Protein AF-A0ABD6EJN0-F1 (afdb_monomer)

Organism: NCBI:txid75299

InterPro domains:
  IPR006068 Cation-transporting P-type ATPase, C-terminal [PF00689] (1-55)
  IPR023298 P-type ATPase, transmembrane domain superfamily [SSF81665] (2-61)

Nearest PDB structures (foldseek):
  2xzb-assembly1_A  TM=8.889E-01  e=1.163E-01  Sus scrofa
  8jbk-assembly1_A  TM=8.449E-01  e=2.021E-01  Sus scrofa
  7e20-assembly1_A  TM=7.910E-01  e=2.485E-01  Homo sapiens
  7wyu-assembly1_A  TM=8.326E-01  e=4.029E-01  Squalus acanthias
  8d3v-assembly1_A  TM=8.350E-01  e=6.096E-01  Homo sapiens

Radius of gyration: 18.79 Å; Cα contacts (8 Å, |Δi|>4): 19; chains: 1; bounding box: 40×25×43 Å

Foldseek 3Di:
DVVVVVVVVVVVCCCQPPVVNCVVVVHHHDDPVVVVVVVVVVVVVVCVVVVLVVCCVPPVPDPVNVVSVD

Mean predicted aligned error: 8.07 Å

Second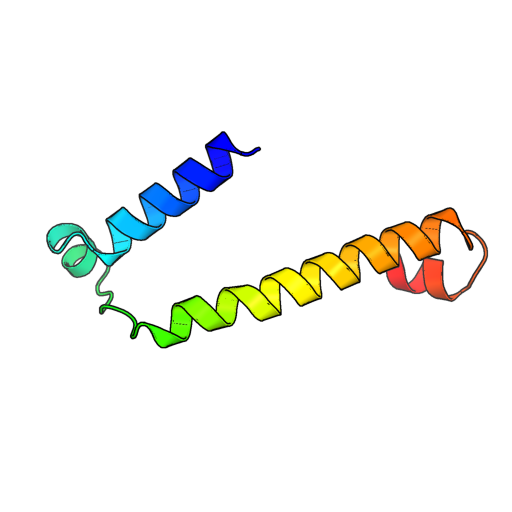ary structure (DSSP, 8-state):
-HHHHHHHHHHHHHHHH-HHHHHHHT-PPPPTHHHHHHHHHHHHHHHHHHHHHHHHHH-TTSHHHHHTT-

Structure (mmCIF, N/CA/C/O backbone):
data_AF-A0ABD6EJN0-F1
#
_entry.id   AF-A0ABD6EJN0-F1
#
loop_
_atom_site.group_PDB
_atom_site.id
_atom_site.type_symbol
_atom_site.label_atom_id
_atom_site.label_alt_id
_atom_site.label_comp_id
_atom_site.label_asym_id
_atom_site.label_entity_id
_atom_site.label_seq_id
_at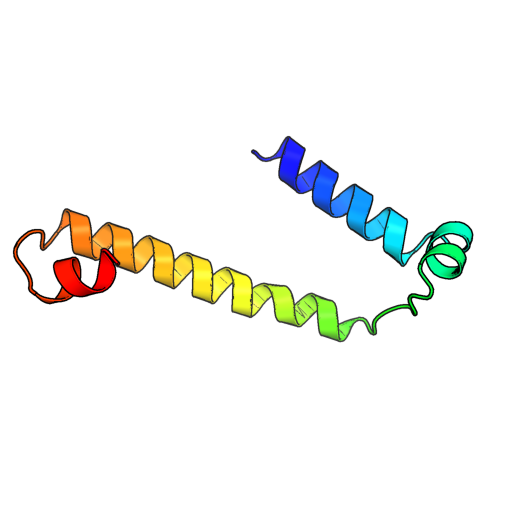om_site.pdbx_PDB_ins_code
_atom_site.Cartn_x
_atom_site.Cartn_y
_atom_site.Cartn_z
_atom_site.occupancy
_atom_site.B_iso_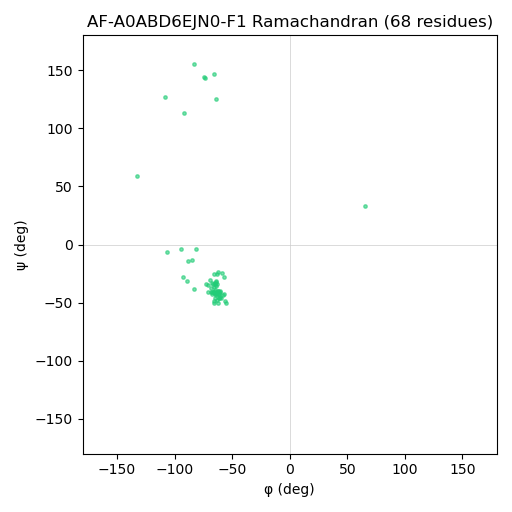or_equiv
_atom_site.auth_seq_id
_atom_site.auth_comp_id
_atom_site.auth_asym_id
_atom_site.auth_atom_id
_atom_site.pdbx_PDB_model_num
ATOM 1 N N . MET A 1 1 ? 2.065 10.773 9.145 1.00 73.38 1 MET A N 1
ATOM 2 C CA . MET A 1 1 ? 1.517 9.609 8.412 1.00 73.38 1 MET A CA 1
ATOM 3 C C . MET A 1 1 ? 1.480 9.834 6.908 1.00 73.38 1 MET A C 1
ATOM 5 O O . MET A 1 1 ? 2.097 9.048 6.212 1.00 73.38 1 MET A O 1
ATOM 9 N N . LEU A 1 2 ? 0.863 10.909 6.400 1.00 87.19 2 LEU A N 1
ATOM 10 C CA . LEU A 1 2 ? 0.777 11.155 4.948 1.00 87.19 2 LEU A CA 1
ATOM 11 C C . LEU A 1 2 ? 2.140 11.226 4.236 1.00 87.19 2 LEU A C 1
ATOM 13 O O . LEU A 1 2 ? 2.302 10.614 3.190 1.00 87.19 2 LEU A O 1
ATOM 17 N N . ILE A 1 3 ? 3.135 11.894 4.831 1.00 92.19 3 ILE A N 1
ATOM 18 C CA . ILE A 1 3 ? 4.492 11.989 4.257 1.00 92.19 3 ILE A CA 1
ATOM 19 C C . ILE A 1 3 ? 5.151 10.608 4.135 1.00 92.19 3 ILE A C 1
ATOM 21 O O . ILE A 1 3 ? 5.785 10.324 3.129 1.00 92.19 3 ILE A O 1
ATOM 25 N N . ALA A 1 4 ? 4.962 9.736 5.130 1.00 92.25 4 ALA A N 1
ATOM 26 C CA . ALA A 1 4 ? 5.514 8.383 5.103 1.00 92.25 4 ALA A CA 1
ATOM 27 C C . ALA A 1 4 ? 4.871 7.538 3.993 1.00 92.25 4 ALA A C 1
ATOM 29 O O . ALA A 1 4 ? 5.578 6.850 3.273 1.00 92.25 4 ALA A O 1
ATOM 30 N N . VAL A 1 5 ? 3.550 7.653 3.807 1.00 91.19 5 VAL A N 1
ATOM 31 C CA . VAL A 1 5 ? 2.829 6.969 2.718 1.00 91.19 5 VAL A 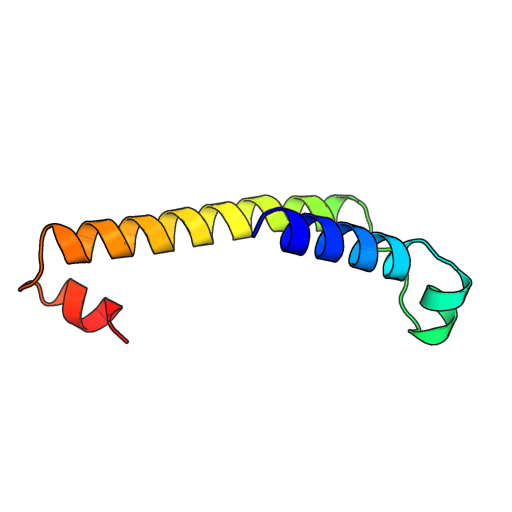CA 1
ATOM 32 C C . VAL A 1 5 ? 3.258 7.499 1.347 1.00 91.19 5 VAL A C 1
ATOM 34 O O . VAL A 1 5 ? 3.449 6.724 0.418 1.00 91.19 5 VAL A O 1
ATOM 37 N N . LEU A 1 6 ? 3.446 8.814 1.214 1.00 93.94 6 LEU A N 1
ATOM 38 C CA . LEU A 1 6 ? 3.929 9.420 -0.028 1.00 93.94 6 LEU A CA 1
ATOM 39 C C . LEU A 1 6 ? 5.349 8.946 -0.367 1.00 93.94 6 LEU A C 1
ATOM 41 O O . LEU A 1 6 ? 5.644 8.636 -1.518 1.00 93.94 6 LEU A O 1
ATOM 45 N N . PHE A 1 7 ? 6.215 8.879 0.642 1.00 95.38 7 PHE A N 1
ATOM 46 C CA . PHE A 1 7 ? 7.578 8.390 0.489 1.00 95.38 7 PHE A CA 1
ATOM 47 C C . PHE A 1 7 ? 7.610 6.908 0.095 1.00 95.38 7 PHE A C 1
ATOM 49 O O . PHE A 1 7 ? 8.362 6.542 -0.802 1.00 95.38 7 PHE A O 1
ATOM 56 N N . ASP A 1 8 ? 6.750 6.084 0.694 1.00 92.50 8 ASP A N 1
ATOM 57 C CA . ASP A 1 8 ? 6.606 4.665 0.359 1.00 92.50 8 ASP A CA 1
ATOM 58 C C . AS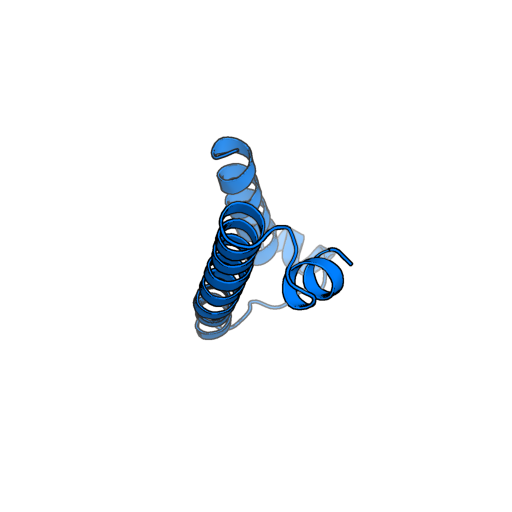P A 1 8 ? 6.171 4.464 -1.104 1.00 92.50 8 ASP A C 1
ATOM 60 O O . ASP A 1 8 ? 6.806 3.716 -1.845 1.00 92.50 8 ASP A O 1
ATOM 64 N N . LEU A 1 9 ? 5.172 5.228 -1.570 1.00 91.69 9 LEU A N 1
ATOM 65 C CA . LEU A 1 9 ? 4.743 5.223 -2.976 1.00 91.69 9 LEU A CA 1
ATOM 66 C C . LEU A 1 9 ? 5.868 5.648 -3.928 1.00 91.69 9 LEU A C 1
ATOM 68 O O . LEU A 1 9 ? 6.043 5.048 -4.991 1.00 91.69 9 LEU A O 1
ATOM 72 N N . LEU A 1 10 ? 6.643 6.667 -3.548 1.00 94.31 10 LEU A N 1
ATOM 73 C CA . LEU A 1 10 ? 7.764 7.155 -4.347 1.00 94.31 10 LEU A CA 1
ATOM 74 C C . LEU A 1 10 ? 8.864 6.095 -4.443 1.00 94.31 10 LEU A C 1
ATOM 76 O O . LEU A 1 10 ? 9.301 5.780 -5.549 1.00 94.31 10 LEU A O 1
ATOM 80 N N . MET A 1 11 ? 9.275 5.503 -3.321 1.00 93.69 11 MET A N 1
ATOM 81 C CA . MET A 1 11 ? 10.280 4.439 -3.307 1.00 93.69 11 MET A CA 1
ATOM 82 C C . MET A 1 11 ? 9.832 3.232 -4.127 1.00 93.69 11 MET A C 1
ATOM 84 O O . MET A 1 11 ? 10.591 2.732 -4.952 1.00 93.69 11 MET A O 1
ATOM 88 N N . LEU A 1 12 ? 8.586 2.798 -3.956 1.00 90.94 12 LEU A N 1
ATOM 89 C CA . LEU A 1 12 ? 8.020 1.684 -4.704 1.00 90.94 12 LEU A CA 1
ATOM 90 C C . LEU A 1 12 ? 7.993 1.968 -6.215 1.00 90.94 12 LEU A C 1
ATOM 92 O O . LEU A 1 12 ? 8.373 1.103 -7.004 1.00 90.94 12 LEU A O 1
ATOM 96 N N . SER A 1 13 ? 7.651 3.191 -6.632 1.00 88.81 13 SER A N 1
ATOM 97 C CA . SER A 1 13 ? 7.744 3.585 -8.043 1.00 88.81 13 SER A CA 1
ATOM 98 C C . SER A 1 13 ? 9.193 3.592 -8.551 1.00 88.81 13 SER A C 1
ATOM 100 O O . SER A 1 13 ? 9.467 3.114 -9.650 1.00 88.81 13 SER A O 1
ATOM 102 N N . PHE A 1 14 ? 10.143 4.048 -7.732 1.00 90.44 14 PHE A N 1
ATOM 103 C CA . PHE A 1 14 ? 11.561 4.064 -8.076 1.00 90.44 14 PHE A CA 1
ATOM 104 C C . PHE A 1 14 ? 12.120 2.647 -8.264 1.00 90.44 14 PHE A C 1
ATOM 106 O O . PHE A 1 14 ? 12.820 2.403 -9.245 1.00 90.44 14 PHE A O 1
ATOM 113 N N . PHE A 1 15 ? 11.775 1.705 -7.381 1.00 88.81 15 PHE A N 1
ATOM 114 C CA . PHE A 1 15 ? 12.215 0.311 -7.482 1.00 88.81 15 PHE A CA 1
ATOM 115 C C . PHE A 1 15 ? 11.683 -0.398 -8.732 1.00 88.81 15 PHE A C 1
ATOM 117 O O . PHE A 1 15 ? 12.395 -1.209 -9.318 1.00 88.81 15 PHE A O 1
ATOM 124 N N . ILE A 1 16 ? 10.452 -0.089 -9.147 1.00 87.62 16 ILE A N 1
ATOM 125 C CA . ILE A 1 16 ? 9.768 -0.800 -10.236 1.00 87.62 16 ILE A CA 1
ATOM 126 C C . ILE A 1 16 ? 10.056 -0.195 -11.609 1.00 87.62 16 ILE A C 1
ATOM 128 O O . ILE A 1 16 ? 10.070 -0.935 -12.586 1.00 87.62 16 ILE A O 1
ATOM 132 N N . TYR A 1 17 ? 10.278 1.119 -11.707 1.00 84.94 17 TYR A N 1
ATOM 133 C CA . TYR A 1 17 ? 10.433 1.801 -13.000 1.00 84.94 17 TYR A CA 1
ATOM 134 C C . TYR A 1 17 ? 11.871 2.223 -13.330 1.00 84.94 17 TYR A C 1
ATOM 136 O O . TYR A 1 17 ? 12.123 2.700 -14.436 1.00 84.94 17 TYR A O 1
ATOM 144 N N . THR A 1 18 ? 12.826 2.068 -12.406 1.00 89.12 18 THR A N 1
ATOM 145 C CA . THR A 1 18 ? 14.233 2.400 -12.674 1.00 89.12 18 THR A CA 1
ATOM 146 C C . THR A 1 18 ? 14.980 1.164 -13.189 1.00 89.12 18 THR A C 1
ATOM 148 O O . THR A 1 18 ? 15.230 0.245 -12.405 1.00 89.12 18 THR A O 1
ATOM 151 N N . PRO A 1 19 ? 15.441 1.138 -14.454 1.00 81.88 19 PRO A N 1
ATOM 152 C CA . PRO A 1 19 ? 15.975 -0.075 -15.082 1.00 81.88 19 PRO A CA 1
ATOM 153 C C . PRO A 1 19 ? 17.241 -0.608 -14.398 1.00 81.88 19 PRO A C 1
ATOM 155 O O . PRO A 1 19 ? 17.427 -1.817 -14.281 1.00 81.88 19 PRO A O 1
ATOM 158 N N . GLY A 1 20 ? 18.095 0.283 -13.879 1.00 84.75 20 GLY A N 1
ATOM 159 C CA . GLY A 1 20 ? 19.284 -0.123 -13.122 1.00 84.75 20 GLY A CA 1
ATOM 160 C C . GLY A 1 20 ? 18.940 -0.846 -11.818 1.00 84.75 20 GLY A C 1
ATOM 161 O O . GLY A 1 20 ? 19.637 -1.771 -11.420 1.00 84.75 20 GLY A O 1
ATOM 162 N N . VAL A 1 21 ? 17.836 -0.468 -11.175 1.00 83.88 21 VAL A N 1
ATOM 163 C CA . VAL A 1 21 ? 17.395 -1.055 -9.905 1.00 83.88 21 VAL A CA 1
ATOM 164 C C . VAL A 1 21 ? 16.628 -2.355 -10.142 1.00 83.88 21 VAL A C 1
ATOM 166 O O . VAL A 1 21 ? 16.848 -3.328 -9.426 1.00 83.88 21 VAL A O 1
ATOM 169 N N . GLN A 1 22 ? 15.815 -2.414 -11.199 1.00 83.50 22 GLN A N 1
ATOM 170 C CA . GLN A 1 22 ? 15.154 -3.644 -11.644 1.00 83.50 22 GLN A CA 1
ATOM 171 C C . GLN A 1 22 ? 16.162 -4.751 -11.965 1.00 83.50 22 GLN A C 1
ATOM 173 O O . GLN A 1 22 ? 15.985 -5.885 -11.530 1.00 83.50 22 GLN A O 1
ATOM 178 N N . HIS A 1 23 ? 17.256 -4.412 -12.657 1.00 83.62 23 HIS A N 1
ATOM 179 C CA . HIS A 1 23 ? 18.326 -5.361 -12.963 1.00 83.62 23 HIS A CA 1
ATOM 180 C C . HIS A 1 23 ? 19.064 -5.842 -11.703 1.00 83.62 23 HIS A C 1
ATOM 182 O O . HIS A 1 23 ? 19.434 -7.008 -11.615 1.00 83.62 23 HIS A O 1
ATOM 188 N N . LEU A 1 24 ? 19.268 -4.964 -10.713 1.00 87.62 24 LEU A N 1
ATOM 189 C CA . LEU A 1 24 ? 19.889 -5.342 -9.437 1.0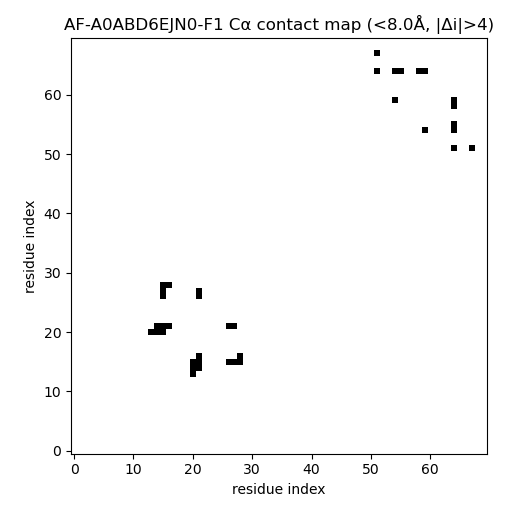0 87.62 24 LEU A CA 1
ATOM 190 C C . LEU A 1 24 ? 18.995 -6.262 -8.596 1.00 87.62 24 LEU A C 1
ATOM 192 O O . LEU A 1 24 ? 19.502 -7.158 -7.929 1.00 87.62 24 LEU A O 1
ATOM 196 N N . LEU A 1 25 ? 17.681 -6.032 -8.613 1.00 85.19 25 LEU A N 1
ATOM 197 C CA . LEU A 1 25 ? 16.709 -6.806 -7.837 1.00 85.19 25 LEU A CA 1
ATOM 198 C C . LEU A 1 25 ? 16.198 -8.054 -8.573 1.00 85.19 25 LEU A C 1
ATOM 200 O O . LEU A 1 25 ? 15.593 -8.915 -7.940 1.00 85.19 25 LEU A O 1
ATOM 204 N N . GLY A 1 26 ? 16.426 -8.163 -9.886 1.00 83.69 26 GLY A N 1
ATOM 205 C CA . GLY A 1 26 ? 15.905 -9.252 -10.716 1.00 83.69 26 GLY A CA 1
ATOM 206 C C . GLY A 1 26 ? 14.377 -9.246 -10.824 1.00 83.69 26 GLY A C 1
ATOM 207 O O . GLY A 1 26 ? 13.763 -10.309 -10.856 1.00 83.69 26 GLY A O 1
ATOM 208 N N . VAL A 1 27 ? 13.758 -8.060 -10.811 1.00 78.94 27 VAL A N 1
ATOM 209 C CA . VAL A 1 27 ? 12.296 -7.893 -10.792 1.00 78.94 27 VAL A CA 1
ATOM 210 C C . VAL A 1 27 ? 11.800 -7.375 -12.140 1.00 78.94 27 VAL A C 1
ATOM 212 O O . VAL A 1 27 ? 12.236 -6.323 -12.610 1.00 78.94 27 VAL A O 1
ATOM 215 N N . ASP A 1 28 ? 10.833 -8.083 -12.722 1.00 80.69 28 ASP A N 1
ATOM 216 C CA . ASP A 1 28 ? 10.148 -7.672 -13.947 1.00 80.69 28 ASP A CA 1
ATOM 217 C C . ASP A 1 28 ? 9.013 -6.679 -13.678 1.00 80.69 28 ASP A C 1
ATOM 219 O O . ASP A 1 28 ? 8.430 -6.631 -12.591 1.00 80.69 28 ASP A O 1
ATOM 223 N N . HIS A 1 29 ? 8.675 -5.879 -14.695 1.00 79.06 29 HIS A N 1
ATOM 224 C CA . HIS A 1 29 ? 7.584 -4.917 -14.576 1.00 79.06 29 HIS A CA 1
ATOM 225 C C . HIS A 1 29 ? 6.250 -5.665 -14.374 1.00 79.06 29 HIS A C 1
ATOM 227 O O . HIS A 1 29 ? 5.879 -6.510 -15.196 1.00 79.06 29 HIS A O 1
ATOM 233 N N . PRO A 1 30 ? 5.487 -5.369 -13.308 1.00 80.56 30 PRO A N 1
ATOM 234 C CA . PRO A 1 30 ? 4.192 -5.991 -13.126 1.00 80.56 30 PRO A CA 1
ATOM 235 C C . PRO A 1 30 ? 3.177 -5.394 -14.118 1.00 80.56 30 PRO A C 1
ATOM 237 O O . PRO A 1 30 ? 3.195 -4.184 -14.389 1.00 80.56 30 PRO A O 1
ATOM 240 N N . PRO A 1 31 ? 2.257 -6.211 -14.651 1.00 85.31 31 PRO A N 1
ATOM 241 C CA . PRO A 1 31 ? 1.175 -5.730 -15.496 1.00 85.31 31 PRO A CA 1
ATOM 242 C C . PRO A 1 31 ? 0.209 -4.829 -14.711 1.00 85.31 31 PRO A C 1
ATOM 244 O O . PRO A 1 31 ? -0.047 -5.033 -13.523 1.00 85.31 31 PRO A O 1
ATOM 247 N N . ALA A 1 32 ? -0.366 -3.833 -15.393 1.00 81.75 32 ALA A N 1
ATOM 248 C CA . ALA A 1 32 ? -1.114 -2.738 -14.765 1.00 81.75 32 ALA A CA 1
ATOM 249 C C . ALA A 1 32 ? -2.300 -3.191 -13.883 1.00 81.75 32 ALA A C 1
ATOM 251 O O . ALA A 1 32 ? -2.644 -2.518 -12.913 1.00 81.75 32 ALA A O 1
ATOM 252 N N . PHE A 1 33 ? -2.906 -4.345 -14.180 1.00 84.81 33 PHE A N 1
ATOM 253 C CA . PHE A 1 33 ? -4.046 -4.869 -13.423 1.00 84.81 33 PHE A CA 1
ATOM 254 C C . PHE A 1 33 ? -3.695 -5.252 -11.976 1.00 84.81 33 PHE A C 1
ATOM 256 O O . PHE A 1 33 ? -4.572 -5.232 -11.114 1.00 84.81 33 PHE A O 1
ATOM 263 N N . VAL A 1 34 ? -2.429 -5.576 -11.688 1.00 86.00 34 VAL A N 1
ATOM 264 C CA . VAL A 1 34 ? -1.985 -5.989 -10.345 1.00 86.00 34 VAL A CA 1
ATOM 265 C C . VAL A 1 34 ? -2.135 -4.839 -9.350 1.00 86.00 34 VAL A C 1
ATOM 267 O O . VAL A 1 34 ? -2.527 -5.053 -8.207 1.00 86.00 34 VAL A O 1
ATOM 270 N N . TRP A 1 35 ? -1.934 -3.599 -9.800 1.00 84.25 35 TRP A N 1
ATOM 271 C CA . TRP A 1 35 ? -2.104 -2.402 -8.975 1.00 84.25 35 TRP A CA 1
ATOM 272 C C . TRP A 1 35 ? -3.543 -2.197 -8.503 1.00 84.25 35 TRP A C 1
ATOM 274 O O . TRP A 1 35 ? -3.775 -1.701 -7.401 1.00 84.25 35 TRP A O 1
ATOM 284 N N . ILE A 1 36 ? -4.517 -2.621 -9.312 1.00 87.31 36 ILE A N 1
ATOM 285 C CA . ILE A 1 36 ? -5.940 -2.500 -8.980 1.00 87.31 36 ILE A CA 1
ATOM 286 C C . ILE A 1 36 ? -6.299 -3.442 -7.829 1.00 87.31 36 ILE A C 1
ATOM 288 O O . ILE A 1 36 ? -7.148 -3.091 -7.015 1.00 87.31 36 ILE A O 1
ATOM 292 N N . PHE A 1 37 ? -5.624 -4.590 -7.701 1.00 87.06 37 PHE A N 1
ATOM 293 C CA . PHE A 1 37 ? -5.863 -5.555 -6.623 1.00 87.06 37 PHE A CA 1
ATOM 294 C C . PHE A 1 37 ? -5.560 -4.992 -5.225 1.00 87.06 37 PHE A C 1
ATOM 296 O O . PHE A 1 37 ? -6.172 -5.408 -4.241 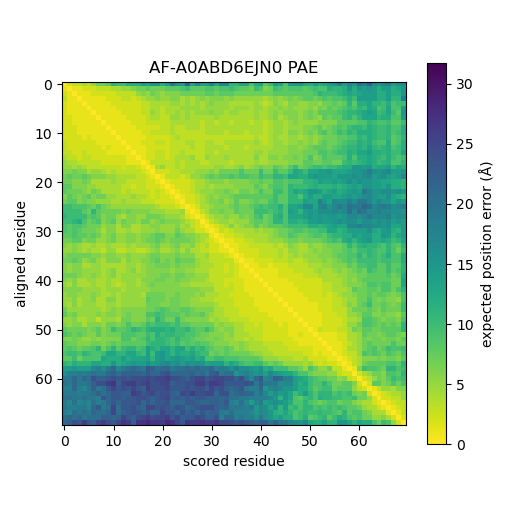1.00 87.06 37 PHE A O 1
ATOM 303 N N . CYS A 1 38 ? -4.688 -3.987 -5.120 1.00 86.44 38 CYS A N 1
ATOM 304 C CA . CYS A 1 38 ? -4.408 -3.323 -3.848 1.00 86.44 38 CYS A CA 1
ATOM 305 C C . CYS A 1 38 ? -5.634 -2.584 -3.279 1.00 86.44 38 CYS A C 1
ATOM 307 O O . CYS A 1 38 ? -5.805 -2.532 -2.062 1.00 86.44 38 CYS A O 1
ATOM 309 N N . LEU A 1 39 ? -6.516 -2.046 -4.130 1.00 88.69 39 LEU A N 1
ATOM 310 C CA . LEU A 1 39 ? -7.691 -1.273 -3.707 1.00 88.69 39 LEU A CA 1
ATOM 311 C C . LEU A 1 39 ? -8.749 -2.093 -2.937 1.00 88.69 39 LEU A C 1
ATOM 313 O O . LEU A 1 39 ? -9.145 -1.650 -1.857 1.00 88.69 39 LEU A O 1
ATOM 317 N N . PRO A 1 40 ? -9.219 -3.265 -3.418 1.00 91.19 40 PRO A N 1
ATOM 318 C CA . PRO A 1 40 ? -10.172 -4.085 -2.675 1.00 91.19 40 PRO A CA 1
ATOM 319 C C . PRO A 1 40 ? -9.569 -4.669 -1.392 1.00 91.19 40 PRO A C 1
ATOM 321 O O . PRO A 1 40 ? -10.266 -4.781 -0.388 1.00 91.19 40 PRO A O 1
ATOM 324 N N . VAL A 1 41 ? -8.274 -5.003 -1.386 1.00 92.00 41 VAL A N 1
ATOM 325 C CA . VAL A 1 41 ? -7.593 -5.466 -0.165 1.00 92.00 41 VAL A CA 1
ATOM 326 C C . VAL A 1 41 ? -7.552 -4.348 0.877 1.00 92.00 41 VAL A C 1
ATOM 328 O O . VAL A 1 41 ? -7.900 -4.570 2.038 1.00 92.00 41 VAL A O 1
ATOM 331 N N . TRP A 1 42 ? -7.192 -3.131 0.460 1.00 91.00 42 TRP A N 1
ATOM 332 C CA . TRP A 1 42 ? -7.180 -1.955 1.327 1.00 91.00 42 TRP A CA 1
ATOM 333 C C . TRP A 1 42 ? -8.570 -1.635 1.891 1.00 91.00 42 TRP A C 1
ATOM 335 O O . TRP A 1 42 ? -8.703 -1.413 3.096 1.00 91.00 42 TRP A O 1
ATOM 345 N N . SER A 1 43 ? -9.615 -1.665 1.057 1.00 93.31 43 SER A N 1
ATOM 346 C CA . SER A 1 43 ? -10.982 -1.380 1.506 1.00 93.31 43 SER A CA 1
ATOM 347 C C . SER A 1 43 ? -11.497 -2.432 2.492 1.00 93.31 43 SER A C 1
ATOM 349 O O . SER A 1 43 ? -12.086 -2.073 3.512 1.00 93.31 43 SER A O 1
ATOM 351 N N . LEU A 1 44 ? -11.215 -3.716 2.256 1.00 93.62 44 LEU A N 1
ATOM 352 C CA . LEU A 1 44 ? -11.615 -4.803 3.148 1.00 93.62 44 LEU A CA 1
ATOM 353 C C . LEU A 1 44 ? -10.916 -4.706 4.512 1.00 93.62 44 LEU A C 1
ATOM 355 O O . LEU A 1 44 ? -11.570 -4.836 5.548 1.00 93.62 44 LEU A O 1
ATOM 359 N N . LEU A 1 45 ? -9.614 -4.401 4.529 1.00 91.62 45 LEU A N 1
ATOM 360 C CA . LEU A 1 45 ? -8.856 -4.134 5.758 1.00 91.62 45 LEU A CA 1
ATOM 361 C C . LEU A 1 45 ? -9.397 -2.923 6.518 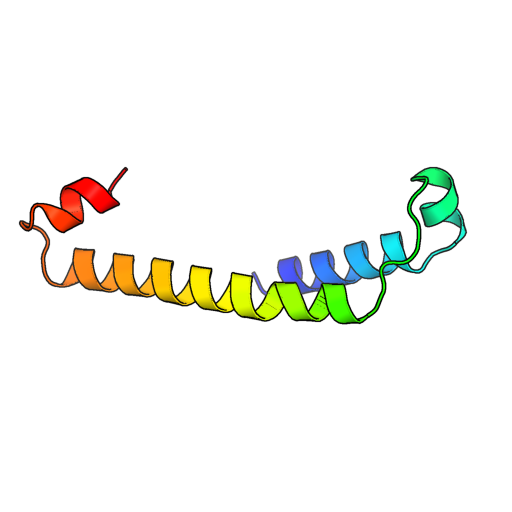1.00 91.62 45 LEU A C 1
ATOM 363 O O . LEU A 1 45 ? -9.526 -2.969 7.744 1.00 91.62 45 LEU A O 1
ATOM 367 N N . PHE A 1 46 ? -9.733 -1.849 5.802 1.00 91.94 46 PHE A N 1
ATOM 368 C CA . PHE A 1 46 ? -10.302 -0.647 6.398 1.00 91.94 46 PHE A CA 1
ATOM 369 C C . PHE A 1 46 ? -11.651 -0.942 7.067 1.00 91.94 46 PHE A C 1
ATOM 371 O O . PHE A 1 46 ? -11.824 -0.646 8.250 1.00 91.94 46 PHE A O 1
ATOM 378 N N . VAL A 1 47 ? -12.571 -1.598 6.351 1.00 92.88 47 VAL A N 1
ATOM 379 C CA . VAL A 1 47 ? -13.891 -1.984 6.876 1.00 92.88 47 VAL A CA 1
ATOM 380 C C . VAL A 1 47 ? -13.757 -2.941 8.058 1.00 92.88 47 VAL A C 1
ATOM 382 O O . VAL A 1 47 ? -14.432 -2.761 9.069 1.00 92.88 47 VAL A O 1
ATOM 385 N N . PHE A 1 48 ? -12.861 -3.926 7.977 1.00 90.38 48 PHE A N 1
ATOM 386 C CA . PHE A 1 48 ? -12.616 -4.858 9.074 1.00 90.38 48 PHE A CA 1
ATOM 387 C C . PHE A 1 48 ? -12.110 -4.145 10.333 1.00 90.38 48 PHE A C 1
ATOM 389 O O . PHE A 1 48 ? -12.609 -4.388 11.434 1.00 90.38 48 PHE A O 1
ATOM 396 N N . ASN A 1 49 ? -11.142 -3.239 10.186 1.00 91.25 49 ASN A N 1
ATOM 397 C CA . ASN A 1 49 ? -10.574 -2.508 11.313 1.00 91.25 49 ASN A CA 1
ATOM 398 C C . ASN A 1 49 ? -11.595 -1.550 11.944 1.00 91.25 49 ASN A C 1
ATOM 400 O O . ASN A 1 49 ? -11.713 -1.479 13.168 1.00 91.25 49 ASN A O 1
ATOM 404 N N . GLU A 1 50 ? -12.363 -0.835 11.125 1.00 91.00 50 GLU A N 1
ATOM 405 C CA . GLU A 1 50 ? -13.366 0.103 11.622 1.00 91.00 50 GLU A CA 1
ATOM 406 C C . GLU A 1 50 ? -14.556 -0.626 12.253 1.00 91.00 50 GLU A C 1
ATOM 408 O O . GLU A 1 50 ? -14.989 -0.272 13.351 1.00 91.00 50 GLU A O 1
ATOM 413 N N . GLY A 1 51 ? -15.001 -1.725 11.637 1.00 88.50 51 GLY A N 1
ATOM 414 C CA . GLY A 1 51 ? -15.989 -2.634 12.208 1.00 88.50 51 GLY A CA 1
ATOM 415 C C . GLY A 1 51 ? -15.545 -3.153 13.574 1.00 88.50 51 GLY A C 1
ATOM 416 O O . GLY A 1 51 ? -16.284 -3.032 14.550 1.00 88.50 51 GLY A O 1
ATOM 417 N N . ARG A 1 52 ? -14.302 -3.639 13.697 1.00 84.44 52 ARG A N 1
ATOM 418 C CA . ARG A 1 52 ? -13.727 -4.061 14.986 1.00 84.44 52 ARG A CA 1
ATOM 419 C C . ARG A 1 52 ? -13.782 -2.964 16.041 1.00 84.44 52 ARG A C 1
ATOM 421 O O . ARG A 1 52 ? -14.261 -3.211 17.148 1.00 84.44 52 ARG A O 1
ATOM 428 N N . LYS A 1 53 ? -13.316 -1.755 15.717 1.00 84.44 53 LYS A N 1
ATOM 429 C CA . LYS A 1 53 ? -13.348 -0.617 16.650 1.00 84.44 53 LYS A CA 1
ATOM 430 C C . LYS A 1 53 ? -14.776 -0.273 17.072 1.00 84.44 53 LYS A C 1
ATOM 432 O O . LYS A 1 53 ? -15.005 0.008 18.249 1.00 84.44 53 LYS A O 1
ATOM 437 N N . TYR A 1 54 ? -15.728 -0.322 16.142 1.00 85.56 54 TYR A N 1
ATOM 438 C CA . TYR A 1 54 ? -17.140 -0.081 16.421 1.00 85.56 54 TYR A CA 1
ATOM 439 C C . TYR A 1 54 ? -17.718 -1.124 17.389 1.00 85.56 54 TYR A C 1
ATOM 441 O O . TYR A 1 54 ? -18.322 -0.758 18.400 1.00 85.56 54 TYR A O 1
ATOM 449 N N . PHE A 1 55 ? -17.463 -2.416 17.153 1.00 81.06 55 PHE A N 1
ATOM 450 C CA . PHE A 1 55 ? -17.919 -3.489 18.042 1.00 81.06 55 PHE A CA 1
ATOM 451 C C . PHE A 1 55 ? -17.315 -3.389 19.450 1.00 81.06 55 PHE A C 1
ATOM 453 O O . PHE A 1 55 ? -18.039 -3.567 20.428 1.00 81.06 55 PHE A O 1
ATOM 460 N N . ILE A 1 56 ? -16.028 -3.043 19.577 1.00 80.44 56 ILE A N 1
ATOM 461 C CA . ILE A 1 56 ? -15.368 -2.858 20.883 1.00 80.44 56 ILE A CA 1
ATOM 462 C C . ILE A 1 56 ? -15.992 -1.695 21.666 1.00 80.44 56 ILE A C 1
ATOM 464 O O . ILE A 1 56 ? -16.204 -1.814 22.873 1.00 80.44 56 ILE A O 1
ATOM 468 N N . ARG A 1 57 ? -16.303 -0.579 20.991 1.00 82.12 57 ARG A N 1
ATOM 469 C CA . ARG A 1 57 ? -16.907 0.607 21.620 1.00 82.12 57 ARG A CA 1
ATOM 470 C C . ARG A 1 57 ? -18.337 0.362 22.090 1.00 82.12 57 ARG A C 1
ATOM 472 O O . ARG A 1 57 ? -18.704 0.829 23.161 1.00 82.12 57 ARG A O 1
ATOM 479 N N . ASN A 1 58 ? -19.133 -0.344 21.292 1.00 80.94 58 ASN A N 1
ATOM 480 C CA . ASN A 1 58 ? -20.567 -0.480 21.536 1.00 80.94 58 ASN A CA 1
ATOM 481 C C . ASN A 1 58 ? -20.924 -1.734 22.370 1.00 80.94 58 ASN A C 1
ATOM 483 O O . ASN A 1 58 ? -21.905 -1.714 23.104 1.00 80.94 58 ASN A O 1
ATOM 487 N N . TRP A 1 59 ? -20.132 -2.818 22.311 1.00 70.62 59 TRP A N 1
ATOM 488 C CA . TRP A 1 59 ? -20.452 -4.103 22.969 1.00 70.62 59 TRP A CA 1
ATOM 489 C C . TRP A 1 59 ? -19.282 -4.700 23.777 1.00 70.62 59 TRP A C 1
ATOM 491 O O . TRP A 1 59 ? -18.899 -5.854 23.545 1.00 70.62 59 TRP A O 1
ATOM 501 N N . PRO A 1 60 ? -18.739 -3.988 24.785 1.00 66.38 60 PRO A N 1
ATOM 502 C CA . PRO A 1 60 ? -17.510 -4.386 25.481 1.00 66.38 60 PRO A CA 1
ATOM 503 C C . PRO A 1 60 ? -17.598 -5.728 26.233 1.00 66.38 60 PRO A C 1
ATOM 505 O O . PRO A 1 60 ? -16.574 -6.367 26.454 1.00 66.38 60 PRO A O 1
ATOM 508 N N . LYS A 1 61 ? -18.802 -6.182 26.618 1.00 63.09 61 LYS A N 1
ATOM 509 C CA . LYS A 1 61 ? -19.029 -7.463 27.324 1.00 63.09 61 LYS A CA 1
ATOM 510 C C . LYS A 1 61 ? -19.377 -8.646 26.409 1.00 63.09 61 LYS A C 1
ATOM 512 O O . LYS A 1 61 ? -19.547 -9.760 26.900 1.00 63.09 61 LYS A O 1
ATOM 517 N N . SER A 1 62 ? -19.532 -8.433 25.103 1.00 64.75 62 SER A N 1
ATOM 518 C CA . SER A 1 62 ? -19.938 -9.510 24.194 1.00 64.75 62 SER A CA 1
ATOM 519 C C . SER A 1 62 ? -18.787 -10.488 23.921 1.00 64.75 62 SER A C 1
ATOM 521 O O . SER A 1 62 ? -17.628 -10.097 23.786 1.00 64.75 62 SER A O 1
ATOM 523 N N . ARG A 1 63 ? -19.111 -11.783 23.791 1.00 62.16 63 ARG A N 1
ATOM 524 C CA . ARG A 1 63 ? -18.138 -12.858 23.502 1.00 62.16 63 ARG A CA 1
ATOM 525 C C . ARG A 1 63 ? -17.383 -12.623 22.173 1.00 62.16 63 ARG A C 1
ATOM 527 O O . ARG A 1 63 ? -16.250 -13.068 22.022 1.00 62.16 63 ARG A O 1
ATOM 534 N N . ILE A 1 64 ? -17.986 -11.855 21.258 1.00 63.00 64 ILE A N 1
ATOM 535 C CA . ILE A 1 64 ? -17.444 -11.443 19.952 1.00 63.00 64 ILE A CA 1
ATOM 536 C C . ILE A 1 64 ? -16.254 -10.486 20.123 1.00 63.00 64 ILE A C 1
ATOM 538 O O . ILE A 1 64 ? -15.235 -10.641 19.454 1.00 63.00 64 ILE A O 1
ATOM 542 N N . VAL A 1 65 ? -16.336 -9.544 21.069 1.00 58.97 65 VAL A N 1
ATOM 543 C CA . VAL A 1 65 ? -15.238 -8.607 21.356 1.00 58.97 65 VAL A CA 1
ATOM 544 C C . VAL A 1 65 ? -14.031 -9.326 21.953 1.00 58.97 65 VAL A C 1
ATOM 546 O O . VAL A 1 65 ? -12.905 -8.956 21.641 1.00 58.97 65 VAL A O 1
ATOM 549 N N . HIS A 1 66 ? -14.234 -10.386 22.742 1.00 60.97 66 HIS A N 1
ATOM 550 C CA . HIS A 1 66 ? -13.122 -11.174 23.282 1.00 60.97 66 HIS A CA 1
ATOM 551 C C . HIS A 1 66 ? -12.412 -12.009 22.202 1.00 60.97 66 HIS A C 1
ATOM 553 O O . HIS A 1 66 ? -11.193 -12.132 22.238 1.00 60.97 66 HIS A O 1
ATOM 559 N N . CYS A 1 67 ? -13.152 -12.510 21.208 1.00 62.28 67 CYS A N 1
ATOM 560 C CA . CYS A 1 67 ? -12.590 -13.244 20.071 1.00 62.28 67 CYS A CA 1
ATOM 561 C C . CYS A 1 67 ? -11.841 -12.324 19.083 1.00 62.28 67 CYS A C 1
ATOM 563 O O . CYS A 1 67 ? -10.807 -12.710 18.556 1.00 62.28 67 CYS A O 1
ATOM 565 N N . LEU A 1 68 ? -12.304 -11.080 18.895 1.00 59.22 68 LEU A N 1
ATOM 566 C CA . LEU A 1 68 ? -11.653 -10.053 18.057 1.00 59.22 68 LEU A CA 1
ATOM 567 C C . LEU A 1 68 ? -10.490 -9.308 18.744 1.00 59.22 68 LE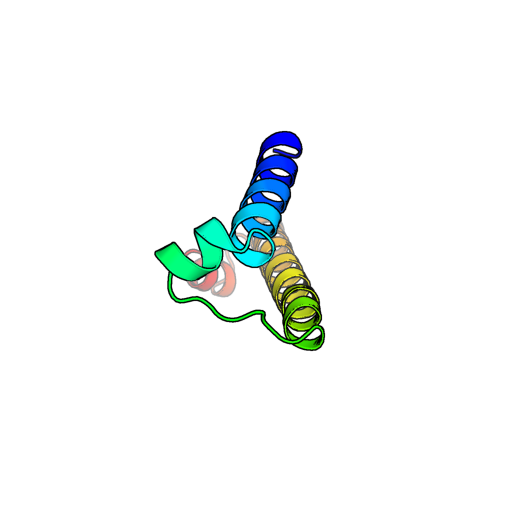U A C 1
ATOM 569 O O . LEU A 1 68 ? -9.882 -8.420 18.131 1.00 59.22 68 LEU A O 1
ATOM 573 N N . LYS A 1 69 ? -10.238 -9.589 20.030 1.00 57.84 69 LYS A N 1
ATOM 574 C CA . LYS A 1 69 ? -9.150 -8.988 20.818 1.00 57.84 69 LYS A CA 1
ATOM 575 C C . LYS A 1 69 ? -7.815 -9.725 20.638 1.00 57.84 69 LYS A C 1
ATOM 577 O O . LYS A 1 69 ? -6.802 -9.180 21.068 1.00 57.84 69 LYS A O 1
ATOM 582 N N . TRP A 1 70 ? -7.837 -10.924 20.049 1.00 52.09 70 TRP A N 1
ATOM 583 C CA . TRP A 1 70 ? -6.640 -11.677 19.672 1.00 52.09 70 TRP A CA 1
ATOM 584 C C . TRP A 1 70 ? -6.001 -11.104 18.404 1.00 52.09 70 TRP A C 1
ATOM 586 O O . TRP A 1 70 ? -6.759 -10.634 17.520 1.00 52.09 70 TRP A O 1
#

Sequence (70 aa):
MLIAVLFDLLMLSFFIYTPGVQHLLGVDHPPAFVWIFCLPVWSLLFVFNEGRKYFIRNWPKSRIVHCLKW

pLDDT: mean 82.89, std 10.7, range [52.09, 95.38]

Solvent-accessible surface area (backbone atoms only — not comparable to full-atom values): 4171 Å² total; per-residue (Å²): 110,70,66,60,54,52,49,49,55,50,52,54,49,48,50,62,70,34,68,74,50,17,64,74,70,71,54,77,77,76,63,77,69,62,65,58,57,52,54,62,54,50,51,53,52,50,51,53,53,52,50,50,53,48,46,46,73,76,38,72,86,41,74,65,39,63,64,68,68,108